Protein AF-A0A958F4J8-F1 (afdb_monomer_lite)

Secondary structure (DSSP, 8-state):
--------S----SEEE-TTT--EEEGGGEEE-TTS-EEEHHHHHHHHHHHHHHHHHHHHHHHHHTTPPPPHHHHHHHHHHHHHHH--

Foldseek 3Di:
DDPPPPPDPDPPPCWDAAPPVRDTDHPVQWDQDPVRGTHGPVRVVLVVLVVVLVVLVVVQVVCVVVVHHDDPVSVVSNVVSVVVNVVD

Structure (mmCIF, N/CA/C/O backbone):
data_AF-A0A958F4J8-F1
#
_entry.id   AF-A0A958F4J8-F1
#
loop_
_atom_site.group_PDB
_atom_site.id
_atom_site.type_symbol
_atom_site.label_atom_id
_atom_site.label_alt_id
_atom_site.label_comp_id
_atom_site.label_asym_id
_atom_site.label_entity_id
_atom_site.label_seq_id
_atom_site.pdbx_PDB_ins_code
_atom_site.Cartn_x
_atom_site.Cartn_y
_atom_site.Cartn_z
_atom_site.occupancy
_atom_site.B_iso_or_equiv
_atom_site.auth_seq_id
_atom_site.auth_comp_id
_atom_site.auth_asym_id
_atom_site.auth_atom_id
_atom_site.pdbx_PDB_model_num
ATOM 1 N N . SER A 1 1 ? -39.107 -9.175 42.314 1.00 41.50 1 SER A N 1
ATOM 2 C CA . SER A 1 1 ? -38.880 -9.757 40.986 1.00 41.50 1 SER A CA 1
ATOM 3 C C . SER A 1 1 ? -37.897 -8.874 40.278 1.00 41.50 1 SER A C 1
ATOM 5 O O . SER A 1 1 ? -38.224 -7.730 39.993 1.00 41.50 1 SER A O 1
ATOM 7 N N . ASP A 1 2 ? -36.679 -9.379 40.157 1.00 43.97 2 ASP A N 1
ATOM 8 C CA . ASP A 1 2 ? -35.516 -8.659 39.667 1.00 43.97 2 ASP A CA 1
ATOM 9 C C . ASP A 1 2 ? -35.645 -8.380 38.169 1.00 43.97 2 ASP A C 1
ATOM 11 O O . ASP A 1 2 ? -35.962 -9.270 37.376 1.00 43.97 2 ASP A O 1
ATOM 15 N N . ASN A 1 3 ? -35.412 -7.126 37.794 1.00 47.28 3 ASN A N 1
ATOM 16 C CA . ASN A 1 3 ? -35.275 -6.715 36.406 1.00 47.28 3 ASN A CA 1
ATOM 17 C C . ASN A 1 3 ? -33.942 -7.289 35.920 1.00 47.28 3 ASN A C 1
ATOM 19 O O . ASN A 1 3 ? -32.886 -6.817 36.334 1.00 47.28 3 ASN A O 1
ATOM 23 N N . GLY A 1 4 ? -34.002 -8.355 35.121 1.00 42.38 4 GLY A N 1
ATOM 24 C CA . GLY A 1 4 ? -32.852 -9.096 34.602 1.00 42.38 4 GLY A CA 1
ATOM 25 C C . GLY A 1 4 ? -32.008 -8.309 33.600 1.00 42.38 4 GLY A C 1
ATOM 26 O O . GLY A 1 4 ? -31.859 -8.726 32.453 1.00 42.38 4 GLY A O 1
ATOM 27 N N . GLU A 1 5 ? -31.443 -7.185 34.027 1.00 45.91 5 GLU A N 1
ATOM 28 C CA . GLU A 1 5 ? -30.329 -6.543 33.347 1.00 45.91 5 GLU A CA 1
ATOM 29 C C . GLU A 1 5 ? -29.071 -7.351 33.660 1.00 45.91 5 GLU A C 1
ATOM 31 O O . GLU A 1 5 ? -28.416 -7.195 34.691 1.00 45.91 5 GLU A O 1
ATOM 36 N N . TRP A 1 6 ? -28.759 -8.285 32.766 1.00 51.53 6 TRP A N 1
ATOM 37 C CA . TRP A 1 6 ? -27.477 -8.970 32.762 1.00 51.53 6 TRP A CA 1
ATOM 38 C C . TRP A 1 6 ? -26.392 -7.946 32.425 1.00 51.53 6 TRP A C 1
ATOM 40 O O . TRP A 1 6 ? -26.133 -7.650 31.261 1.00 51.53 6 TRP A O 1
ATOM 50 N N . TYR A 1 7 ? -25.769 -7.380 33.454 1.00 46.22 7 TYR A N 1
ATOM 51 C CA . TYR A 1 7 ? -24.568 -6.573 33.304 1.00 46.22 7 TYR A CA 1
ATOM 52 C C . TYR A 1 7 ? -23.438 -7.495 32.828 1.00 46.22 7 TYR A C 1
ATOM 54 O O . TYR A 1 7 ? -22.900 -8.274 33.613 1.00 46.22 7 TYR A O 1
ATOM 62 N N . VAL A 1 8 ? -23.103 -7.448 31.536 1.00 51.47 8 VAL A N 1
ATOM 63 C CA . VAL A 1 8 ? -21.906 -8.104 30.992 1.00 51.47 8 VAL A CA 1
ATOM 64 C C . VAL A 1 8 ? -20.760 -7.092 31.086 1.00 51.47 8 VAL A C 1
ATOM 66 O O . VAL A 1 8 ? -20.744 -6.122 30.325 1.00 51.47 8 VAL A O 1
ATOM 69 N N . PRO A 1 9 ? -19.794 -7.253 32.010 1.00 44.12 9 PRO A N 1
ATOM 70 C CA . PRO A 1 9 ? -18.613 -6.409 32.038 1.00 44.12 9 PRO A CA 1
ATOM 71 C C . PRO A 1 9 ? -17.739 -6.821 30.854 1.00 44.12 9 PRO A C 1
ATOM 73 O O . PRO A 1 9 ? -17.058 -7.842 30.896 1.00 44.12 9 PRO A O 1
ATOM 76 N N . GLY A 1 10 ? -17.819 -6.055 29.772 1.00 48.88 10 GLY A N 1
ATOM 77 C CA . GLY A 1 10 ? -17.092 -6.360 28.547 1.00 48.88 10 GLY A CA 1
ATOM 78 C C . GLY A 1 10 ? -17.848 -5.948 27.301 1.00 48.88 10 GLY A C 1
ATOM 79 O O . GLY A 1 10 ? -17.923 -6.741 26.369 1.00 48.88 10 GLY A O 1
ATOM 80 N N . ILE A 1 11 ? -18.393 -4.722 27.268 1.00 51.62 11 ILE A N 1
ATOM 81 C CA . ILE A 1 11 ? -18.653 -4.064 25.985 1.00 51.62 11 ILE A CA 1
ATOM 82 C C . ILE A 1 11 ? -17.310 -4.125 25.263 1.00 51.62 11 ILE A C 1
ATOM 84 O O . ILE A 1 11 ? -16.369 -3.417 25.634 1.00 51.62 11 ILE A O 1
ATOM 88 N N . VAL A 1 12 ? -17.186 -5.049 24.308 1.00 57.69 12 VAL A N 1
ATOM 89 C CA . VAL A 1 12 ? -16.180 -4.941 23.264 1.00 57.69 12 VAL A CA 1
ATOM 90 C C . VAL A 1 12 ? -16.447 -3.545 22.750 1.00 57.69 12 VAL A C 1
ATOM 92 O O . VAL A 1 12 ? -17.551 -3.295 22.271 1.00 57.69 12 VAL A O 1
ATOM 95 N N . LYS A 1 13 ? -15.548 -2.591 23.020 1.00 61.12 13 LYS A N 1
ATOM 96 C CA . LYS A 1 13 ? -15.706 -1.256 22.447 1.00 61.12 13 LYS A CA 1
ATOM 97 C C . LYS A 1 13 ? -15.986 -1.519 20.974 1.00 61.12 13 LYS A C 1
ATOM 99 O O . LYS A 1 13 ? -15.267 -2.329 20.386 1.00 61.12 13 LYS A O 1
ATOM 104 N N . ASP A 1 14 ? -17.034 -0.923 20.415 1.00 82.62 14 ASP A N 1
ATOM 105 C CA . ASP A 1 14 ? -17.414 -1.097 19.005 1.00 82.62 14 ASP A CA 1
ATOM 106 C C . ASP A 1 14 ? -16.363 -0.473 18.061 1.00 82.62 14 ASP A C 1
ATOM 108 O O . ASP A 1 14 ? -16.668 0.004 16.972 1.00 82.62 14 ASP A O 1
ATOM 112 N N . GLU A 1 15 ? -15.109 -0.444 18.503 1.00 89.25 15 GLU A N 1
ATOM 113 C CA . GLU A 1 15 ? -13.957 0.213 17.956 1.00 89.25 15 GLU A CA 1
ATOM 114 C C . GLU A 1 15 ? -12.732 -0.690 18.136 1.00 89.25 15 GLU A C 1
ATOM 116 O O . GLU A 1 15 ? -12.517 -1.285 19.196 1.00 89.25 15 GLU A O 1
ATOM 121 N N . ALA A 1 16 ? -11.874 -0.718 17.126 1.00 91.25 16 ALA A N 1
ATOM 122 C CA . ALA A 1 16 ? -10.565 -1.352 17.186 1.00 91.25 16 ALA A CA 1
ATOM 123 C C . ALA A 1 16 ? -9.487 -0.383 16.668 1.00 91.25 16 ALA A C 1
ATOM 125 O O . ALA A 1 16 ? -9.800 0.568 15.943 1.00 91.25 16 ALA A O 1
ATOM 126 N N . PRO A 1 17 ? -8.216 -0.548 17.066 1.00 94.19 17 PRO A N 1
ATOM 127 C CA . PRO A 1 17 ? -7.140 0.292 16.556 1.00 94.19 17 PRO A CA 1
ATOM 128 C C . PRO A 1 17 ? -6.899 0.019 15.068 1.00 94.19 17 PRO A C 1
ATOM 130 O O . PRO A 1 17 ? -6.836 -1.132 14.641 1.00 94.19 17 PRO A O 1
ATOM 133 N N . CYS A 1 18 ? -6.733 1.088 14.290 1.00 95.12 18 CYS A N 1
ATOM 134 C CA . CYS A 1 18 ? -6.125 1.014 12.965 1.00 95.12 18 CYS A CA 1
ATOM 135 C C . CYS A 1 18 ? -4.623 0.759 13.133 1.00 95.12 18 CYS A C 1
ATOM 137 O O . CYS A 1 18 ? -3.962 1.555 13.794 1.00 95.12 18 CYS A O 1
ATOM 139 N N . TRP A 1 19 ? -4.069 -0.287 12.522 1.00 95.06 19 TRP A N 1
ATOM 140 C CA . TRP A 1 19 ? -2.646 -0.611 12.659 1.00 95.06 19 TRP A CA 1
ATOM 141 C C . TRP A 1 19 ? -1.733 0.478 12.074 1.00 95.06 19 TRP A C 1
ATOM 143 O O . TRP A 1 19 ? -0.645 0.702 12.591 1.00 95.06 19 TRP A O 1
ATOM 153 N N . LEU A 1 20 ? -2.190 1.203 11.042 1.00 93.69 20 LEU A N 1
ATOM 154 C CA . LEU A 1 20 ? -1.370 2.208 10.357 1.00 93.69 20 LEU A CA 1
ATOM 155 C C . LEU A 1 20 ? -1.294 3.554 11.094 1.00 93.69 20 LEU A C 1
ATOM 157 O O . LEU A 1 20 ? -0.248 4.192 11.104 1.00 93.69 20 LEU A O 1
ATOM 161 N N . CYS A 1 21 ? -2.406 4.030 11.666 1.00 94.50 21 CYS A N 1
ATOM 162 C CA . CYS A 1 21 ? -2.451 5.327 12.365 1.00 94.50 21 CYS A CA 1
ATOM 163 C C . CYS A 1 21 ? -2.612 5.206 13.882 1.00 94.50 21 CYS A C 1
ATOM 165 O O . CYS A 1 21 ? -2.815 6.218 14.554 1.00 94.50 21 CYS A O 1
ATOM 167 N N . GLU A 1 22 ? -2.608 3.975 14.398 1.00 94.62 22 GLU A N 1
ATOM 168 C CA . GLU A 1 22 ? -2.685 3.602 15.818 1.00 94.62 22 GLU A CA 1
ATOM 169 C C . GLU A 1 22 ? -3.887 4.191 16.579 1.00 94.62 22 GLU A C 1
ATOM 171 O O . GLU A 1 22 ? -3.970 4.149 17.805 1.00 94.62 22 GLU A O 1
ATOM 176 N N . THR A 1 23 ? -4.865 4.731 15.852 1.00 94.00 23 THR A N 1
ATOM 177 C CA . THR A 1 23 ? -6.049 5.368 16.422 1.00 94.00 23 THR A CA 1
ATOM 178 C C . THR A 1 23 ? -7.203 4.375 16.434 1.00 94.00 23 THR A C 1
ATOM 180 O O . THR A 1 23 ? -7.490 3.755 15.407 1.00 94.00 23 THR A O 1
ATOM 183 N N . SER A 1 24 ? -7.906 4.264 17.563 1.00 94.25 24 SER A N 1
ATOM 184 C CA . SER A 1 24 ? -9.157 3.504 17.648 1.00 94.25 24 SER A CA 1
ATOM 185 C C . SER A 1 24 ? 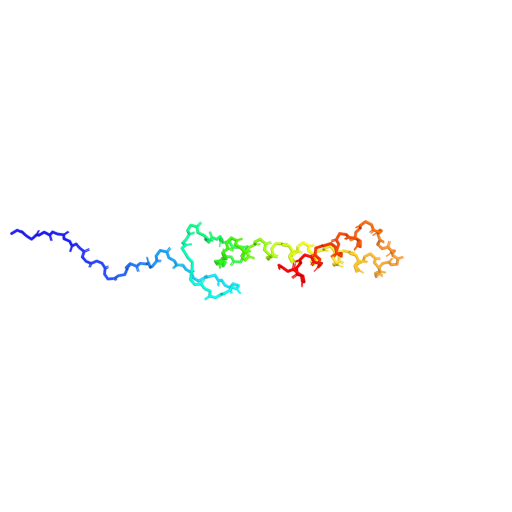-10.214 4.094 16.722 1.00 94.25 24 SER A C 1
ATOM 187 O O . SER A 1 24 ? -10.446 5.306 16.715 1.00 94.25 24 SER A O 1
ATOM 189 N N . LYS A 1 25 ? -10.839 3.234 15.921 1.00 93.12 25 LYS A N 1
ATOM 190 C CA . LYS A 1 25 ? -11.927 3.590 15.015 1.00 93.12 25 LYS A CA 1
ATOM 191 C C . LYS A 1 25 ? -13.086 2.624 15.195 1.00 93.12 25 LYS A C 1
ATOM 193 O O . LYS A 1 25 ? -12.826 1.440 15.400 1.00 93.12 25 LYS A O 1
ATOM 198 N N . PRO A 1 26 ? -14.328 3.101 15.049 1.00 93.00 26 PRO A N 1
ATOM 199 C CA . PRO A 1 26 ? -15.499 2.244 14.941 1.00 93.00 26 PRO A CA 1
ATOM 200 C C . PRO A 1 26 ? -15.331 1.131 13.900 1.00 93.00 26 PRO A C 1
ATOM 202 O O . PRO A 1 26 ? -14.734 1.359 12.844 1.00 93.00 26 PRO A O 1
ATOM 205 N N . PHE A 1 27 ? -15.862 -0.065 14.173 1.00 89.00 27 PHE A N 1
ATOM 206 C CA . PHE A 1 27 ? -15.742 -1.214 13.262 1.00 89.00 27 PHE A CA 1
ATOM 207 C C . PHE A 1 27 ? -16.311 -0.944 11.860 1.00 89.00 27 PHE A C 1
ATOM 209 O O . PHE A 1 27 ? -15.783 -1.460 10.881 1.00 89.00 27 PHE A O 1
ATOM 216 N N . ASP A 1 28 ? -17.328 -0.090 11.724 1.00 91.31 28 ASP A N 1
ATOM 217 C CA . ASP A 1 28 ? -17.897 0.311 10.428 1.00 91.31 28 ASP A CA 1
ATOM 218 C C . ASP A 1 28 ? -16.964 1.222 9.600 1.00 91.31 28 ASP A C 1
ATOM 220 O O . ASP A 1 28 ? -17.166 1.399 8.392 1.00 91.31 28 ASP A O 1
ATOM 224 N N . GLN A 1 29 ? -15.925 1.784 10.225 1.00 92.69 29 GLN A N 1
ATOM 225 C CA . GLN A 1 29 ? -14.864 2.578 9.595 1.00 92.69 29 GLN A CA 1
ATOM 226 C C . GLN A 1 29 ? -13.568 1.790 9.376 1.00 92.69 29 GLN A C 1
ATOM 228 O O . GLN A 1 29 ? -12.619 2.336 8.799 1.00 92.69 29 GLN A O 1
ATOM 233 N N . LEU A 1 30 ? -13.523 0.533 9.813 1.00 93.12 30 LEU A N 1
ATOM 234 C CA . LEU A 1 30 ? -12.394 -0.366 9.633 1.00 93.12 30 LEU A CA 1
ATOM 235 C C . LEU A 1 30 ? -12.632 -1.327 8.468 1.00 93.12 30 LEU A C 1
ATOM 237 O O . LEU A 1 30 ? -13.757 -1.666 8.105 1.00 93.12 30 LEU A O 1
ATOM 241 N N . LEU A 1 31 ? -11.527 -1.745 7.877 1.00 94.44 31 LEU A N 1
ATOM 242 C CA . LEU A 1 31 ? -11.393 -2.828 6.920 1.00 94.44 31 LEU A CA 1
ATOM 243 C C . LEU A 1 31 ? -10.367 -3.811 7.494 1.00 94.44 31 LEU A C 1
ATOM 245 O O . LEU A 1 31 ? -9.589 -3.448 8.377 1.00 94.44 31 LEU A O 1
ATOM 249 N N . VAL A 1 32 ? -10.357 -5.034 6.976 1.00 92.50 32 VAL A N 1
ATOM 250 C CA . VAL A 1 32 ? -9.330 -6.033 7.289 1.00 92.50 32 VAL A CA 1
ATOM 251 C C . VAL A 1 32 ? -8.447 -6.175 6.059 1.00 92.50 32 VAL A C 1
ATOM 253 O O . VAL A 1 32 ? -8.965 -6.416 4.966 1.00 92.50 32 VAL A O 1
ATOM 256 N N . ASP A 1 33 ? -7.144 -5.968 6.217 1.00 89.38 33 ASP A N 1
ATOM 257 C CA . ASP A 1 33 ? -6.191 -6.106 5.116 1.00 89.38 33 ASP A CA 1
ATOM 258 C C . ASP A 1 33 ? -5.811 -7.574 4.840 1.00 89.38 33 ASP A C 1
ATOM 260 O O . ASP A 1 33 ? -6.329 -8.512 5.452 1.00 89.38 33 ASP A O 1
ATOM 264 N N . ALA A 1 34 ? -4.898 -7.788 3.888 1.00 85.94 34 ALA A N 1
ATOM 265 C CA . ALA A 1 34 ? -4.456 -9.123 3.488 1.00 85.94 34 ALA A CA 1
ATOM 266 C C . ALA A 1 34 ? -3.730 -9.905 4.604 1.00 85.94 34 ALA A C 1
ATOM 268 O O . ALA A 1 34 ? -3.671 -11.133 4.533 1.00 85.94 34 ALA A O 1
ATOM 269 N N . ASN A 1 35 ? -3.208 -9.221 5.627 1.00 88.31 35 ASN A N 1
ATOM 270 C CA . ASN A 1 35 ? -2.546 -9.831 6.782 1.00 88.31 35 ASN A CA 1
ATOM 271 C C . ASN A 1 35 ? -3.525 -10.120 7.930 1.00 88.31 35 ASN A C 1
ATOM 273 O O . ASN A 1 35 ? -3.133 -10.695 8.946 1.00 88.31 35 ASN A O 1
ATOM 277 N N . GLY A 1 36 ? -4.801 -9.755 7.774 1.00 90.88 36 GLY A N 1
ATOM 278 C CA . GLY A 1 36 ? -5.801 -9.884 8.825 1.00 90.88 36 GLY A CA 1
ATOM 279 C C . GLY A 1 36 ? -5.781 -8.730 9.831 1.00 90.88 36 GLY A C 1
ATOM 280 O O . GLY A 1 36 ? -6.378 -8.862 10.900 1.00 90.88 36 GLY A O 1
ATOM 281 N N . GLU A 1 37 ? -5.111 -7.616 9.523 1.00 93.00 37 GLU A N 1
ATOM 282 C CA . GLU A 1 37 ? -4.985 -6.471 10.425 1.00 93.00 37 GLU A CA 1
ATOM 283 C C . GLU A 1 37 ? -6.068 -5.415 10.155 1.00 93.00 37 GLU A C 1
ATOM 285 O O . GLU A 1 37 ? -6.506 -5.197 9.023 1.00 93.00 37 GLU A O 1
ATOM 290 N N . ASN A 1 38 ? -6.519 -4.737 11.217 1.00 94.69 38 ASN A N 1
ATOM 291 C CA . ASN A 1 38 ? -7.537 -3.691 11.116 1.00 94.69 38 ASN A CA 1
ATOM 292 C C . ASN A 1 38 ? -6.929 -2.395 10.577 1.00 94.69 38 ASN A C 1
ATOM 294 O O . ASN A 1 38 ? -6.031 -1.824 11.193 1.00 94.69 38 ASN A O 1
ATOM 298 N N . ILE A 1 39 ? -7.475 -1.864 9.490 1.00 96.00 39 ILE A N 1
ATOM 299 C CA . ILE A 1 39 ? -7.045 -0.602 8.884 1.00 96.00 39 ILE A CA 1
ATOM 300 C C . ILE A 1 39 ? -8.251 0.297 8.623 1.00 96.00 39 ILE A C 1
ATOM 302 O O . ILE A 1 39 ? -9.280 -0.143 8.118 1.00 96.00 39 ILE A O 1
ATOM 306 N N . CYS A 1 40 ? -8.172 1.581 8.973 1.00 96.44 40 CYS A N 1
ATOM 307 C CA . CYS A 1 40 ? -9.289 2.493 8.722 1.00 96.44 40 CYS A CA 1
ATOM 308 C C . CYS A 1 40 ? -9.397 2.862 7.239 1.00 96.44 40 CYS A C 1
ATOM 310 O O . CYS A 1 40 ? -8.384 2.920 6.546 1.00 96.44 40 CYS A O 1
ATOM 312 N N . LYS A 1 41 ? -10.607 3.168 6.755 1.00 93.25 41 LYS A N 1
ATOM 313 C CA . LYS A 1 41 ? -10.866 3.466 5.328 1.00 93.25 41 LYS A CA 1
ATOM 314 C C . LYS A 1 41 ? -9.927 4.528 4.736 1.00 93.25 41 LYS A C 1
ATOM 316 O O . LYS A 1 41 ? -9.451 4.359 3.617 1.00 93.25 41 LYS A O 1
ATOM 321 N N . ASN A 1 42 ? -9.615 5.579 5.497 1.00 91.88 42 ASN A N 1
ATOM 322 C CA . ASN A 1 42 ? -8.694 6.633 5.055 1.00 91.88 42 ASN A CA 1
ATOM 323 C C . ASN A 1 42 ? -7.263 6.102 4.901 1.00 91.88 42 ASN A C 1
ATOM 325 O O . ASN A 1 42 ? -6.635 6.296 3.865 1.00 91.88 42 ASN A O 1
ATOM 329 N N . CYS A 1 43 ? -6.769 5.390 5.918 1.00 93.31 43 CYS A N 1
ATOM 330 C CA . CYS A 1 43 ? -5.457 4.748 5.887 1.00 93.31 43 CYS A CA 1
ATOM 331 C C . CYS A 1 43 ? -5.362 3.708 4.772 1.00 93.31 43 CYS A C 1
ATOM 333 O O . CYS A 1 43 ? -4.351 3.660 4.087 1.00 93.31 43 CYS A O 1
ATOM 335 N N . HIS A 1 44 ? -6.419 2.927 4.550 1.00 93.38 44 HIS A N 1
ATOM 336 C CA . HIS A 1 44 ? -6.476 1.930 3.489 1.00 93.38 44 HIS A CA 1
ATOM 337 C C . HIS A 1 44 ? -6.362 2.572 2.105 1.00 93.38 44 HIS A C 1
ATOM 339 O O . HIS A 1 44 ? -5.607 2.082 1.276 1.00 93.38 44 HIS A O 1
ATOM 345 N N . SER A 1 45 ? -7.049 3.692 1.855 1.00 90.31 45 SER A N 1
ATOM 346 C CA . SER A 1 45 ? -6.932 4.408 0.577 1.00 90.31 45 SER A CA 1
ATOM 347 C C . SER A 1 45 ? -5.491 4.838 0.290 1.00 90.31 45 SER A C 1
ATOM 349 O O . SER A 1 45 ? -4.995 4.615 -0.807 1.00 90.31 45 SER A O 1
ATOM 351 N N . ILE A 1 46 ? -4.810 5.414 1.284 1.00 88.44 46 ILE A N 1
ATOM 352 C CA . ILE A 1 46 ? -3.417 5.862 1.146 1.00 88.44 46 ILE A CA 1
ATOM 353 C C . ILE A 1 46 ? -2.479 4.661 0.993 1.00 88.44 46 ILE A C 1
ATOM 355 O O . ILE A 1 46 ? -1.595 4.666 0.142 1.00 88.44 46 ILE A O 1
ATOM 359 N N . TYR A 1 47 ? -2.683 3.619 1.800 1.00 89.25 47 TYR A N 1
ATOM 360 C CA . TYR A 1 47 ? -1.888 2.398 1.749 1.00 89.25 47 TYR A CA 1
ATOM 361 C C . TYR A 1 47 ? -1.955 1.741 0.367 1.00 89.25 47 TYR A C 1
ATOM 363 O O . TYR A 1 47 ? -0.918 1.413 -0.198 1.00 89.25 47 TYR A O 1
ATOM 371 N N . ARG A 1 48 ? -3.153 1.650 -0.224 1.00 89.06 48 ARG A N 1
ATOM 372 C CA . ARG A 1 48 ? -3.352 1.143 -1.589 1.00 89.06 48 ARG A CA 1
ATOM 373 C C . ARG A 1 48 ? -2.599 1.964 -2.635 1.00 89.06 48 ARG A C 1
ATOM 375 O O . ARG A 1 48 ? -1.939 1.381 -3.484 1.00 89.06 48 ARG A O 1
ATOM 382 N N . GLU A 1 49 ? -2.634 3.294 -2.549 1.00 87.81 49 GLU A N 1
ATOM 383 C CA . GLU A 1 49 ? -1.859 4.145 -3.465 1.00 87.81 49 GLU A CA 1
ATOM 384 C C . GLU A 1 49 ? -0.341 3.932 -3.322 1.00 87.81 49 GLU A C 1
ATOM 386 O O . GLU A 1 49 ? 0.384 3.960 -4.317 1.00 87.81 49 GLU A O 1
ATOM 391 N N . ILE A 1 50 ? 0.152 3.684 -2.103 1.00 87.94 50 ILE A N 1
ATOM 392 C CA . ILE A 1 50 ? 1.564 3.352 -1.859 1.00 87.94 50 ILE A CA 1
ATOM 393 C C . ILE A 1 50 ? 1.917 1.975 -2.438 1.00 87.94 50 ILE A C 1
ATOM 395 O O . ILE A 1 50 ? 2.975 1.838 -3.052 1.00 87.94 50 ILE A O 1
ATOM 399 N N . GLU A 1 51 ? 1.058 0.965 -2.263 1.00 88.31 51 GLU A N 1
ATOM 400 C CA . GLU A 1 51 ? 1.252 -0.367 -2.855 1.00 88.31 51 GLU A CA 1
ATOM 401 C C . GLU A 1 51 ? 1.325 -0.293 -4.383 1.00 88.31 51 GLU A C 1
ATOM 403 O O . GLU A 1 51 ? 2.252 -0.841 -4.983 1.00 88.31 51 GLU A O 1
ATOM 408 N N . ASP A 1 52 ? 0.391 0.427 -5.006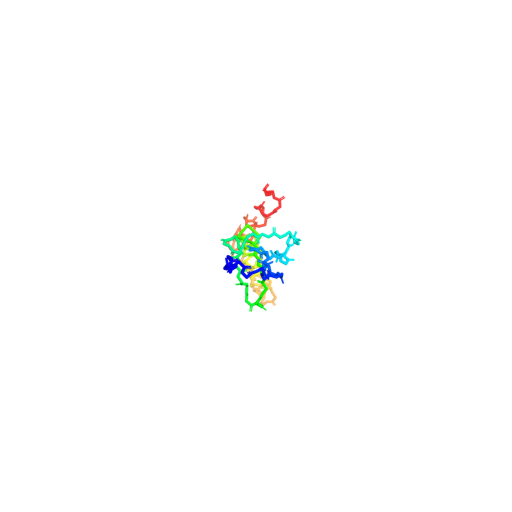 1.00 87.56 52 ASP A N 1
ATOM 409 C CA . ASP A 1 52 ? 0.343 0.596 -6.457 1.00 87.56 52 ASP A CA 1
ATOM 410 C C . ASP A 1 52 ? 1.604 1.325 -6.965 1.00 87.56 52 ASP A C 1
ATOM 412 O O . ASP A 1 52 ? 2.229 0.894 -7.938 1.00 87.56 52 ASP A O 1
ATOM 416 N N . LEU A 1 53 ? 2.059 2.370 -6.258 1.00 89.12 53 LEU A N 1
ATOM 417 C CA . LEU A 1 53 ? 3.321 3.053 -6.562 1.00 89.12 53 LEU A CA 1
ATOM 418 C C . LEU A 1 53 ? 4.528 2.111 -6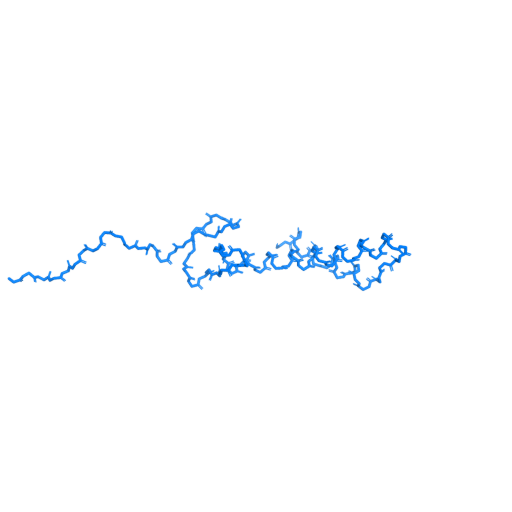.459 1.00 89.12 53 LEU A C 1
ATOM 420 O O . LEU A 1 53 ? 5.410 2.145 -7.320 1.00 89.12 53 LEU A O 1
ATOM 424 N N . ALA A 1 54 ? 4.590 1.291 -5.408 1.00 88.56 54 ALA A N 1
ATOM 425 C CA . ALA A 1 54 ? 5.691 0.360 -5.189 1.00 88.56 54 ALA A CA 1
ATOM 426 C C . ALA A 1 54 ? 5.755 -0.711 -6.287 1.00 88.56 54 ALA A C 1
ATOM 428 O O . ALA A 1 54 ? 6.849 -1.032 -6.753 1.00 88.56 54 ALA A O 1
ATOM 429 N N . LEU A 1 55 ? 4.602 -1.221 -6.729 1.00 89.81 55 LEU A N 1
ATOM 430 C CA . LEU A 1 55 ? 4.504 -2.186 -7.825 1.00 89.81 55 LEU A CA 1
ATOM 431 C C . LEU A 1 55 ? 4.983 -1.583 -9.149 1.00 89.81 55 LEU A C 1
ATOM 433 O O . LEU A 1 55 ? 5.890 -2.135 -9.771 1.00 89.81 55 LEU A O 1
ATOM 437 N N . LEU A 1 56 ? 4.459 -0.413 -9.530 1.00 87.38 56 LEU A N 1
ATOM 438 C CA . LEU A 1 56 ? 4.875 0.277 -10.757 1.00 87.38 56 LEU A CA 1
ATOM 439 C C . LEU A 1 56 ? 6.375 0.607 -10.742 1.00 87.38 56 LEU A C 1
ATOM 441 O O . LEU A 1 56 ? 7.082 0.391 -11.728 1.00 87.38 56 LEU A O 1
ATOM 445 N N . ALA A 1 57 ? 6.894 1.086 -9.608 1.00 87.12 57 ALA A N 1
ATOM 446 C CA . ALA A 1 57 ? 8.316 1.379 -9.457 1.00 87.12 57 ALA A CA 1
ATOM 447 C C . ALA A 1 57 ? 9.189 0.114 -9.537 1.00 87.12 57 ALA A C 1
ATOM 449 O O . ALA A 1 57 ? 10.269 0.152 -10.134 1.00 87.12 57 ALA A O 1
ATOM 450 N N . ALA A 1 58 ? 8.738 -1.005 -8.963 1.00 89.19 58 ALA A N 1
ATOM 451 C CA . ALA A 1 58 ? 9.443 -2.281 -9.037 1.00 89.19 58 ALA A CA 1
ATOM 452 C C . ALA A 1 58 ? 9.501 -2.820 -10.474 1.00 89.19 58 ALA A C 1
ATOM 454 O O . ALA A 1 58 ? 10.566 -3.267 -10.915 1.00 89.19 58 ALA A O 1
ATOM 455 N N . ASP A 1 59 ? 8.401 -2.727 -11.222 1.00 87.50 59 ASP A N 1
ATOM 456 C CA . ASP A 1 59 ? 8.349 -3.143 -12.625 1.00 87.50 59 ASP A CA 1
ATOM 457 C C . ASP A 1 59 ? 9.239 -2.264 -13.513 1.00 87.50 59 ASP A C 1
ATOM 459 O O . ASP A 1 59 ? 10.032 -2.788 -14.303 1.00 87.50 59 ASP A O 1
ATOM 463 N N . ALA A 1 60 ? 9.218 -0.943 -13.312 1.00 85.00 60 ALA A N 1
ATOM 464 C CA . ALA A 1 60 ? 10.113 -0.019 -14.005 1.00 85.00 60 ALA A CA 1
ATOM 465 C C . ALA A 1 60 ? 11.597 -0.316 -13.707 1.00 85.00 60 ALA A C 1
ATOM 467 O O . ALA A 1 60 ? 12.431 -0.348 -14.617 1.00 85.00 60 ALA A O 1
ATOM 468 N N . LEU A 1 61 ? 11.942 -0.596 -12.444 1.00 85.81 61 LEU A N 1
ATOM 469 C CA . LEU A 1 61 ? 13.306 -0.961 -12.054 1.00 85.81 61 LEU A CA 1
ATOM 470 C C . LEU A 1 61 ? 13.741 -2.293 -12.682 1.00 85.81 61 LEU A C 1
ATOM 472 O O . LEU A 1 61 ? 14.881 -2.434 -13.129 1.00 85.81 61 LEU A O 1
ATOM 476 N N . LYS A 1 62 ? 12.838 -3.274 -12.748 1.00 87.81 62 LYS A N 1
ATOM 477 C CA . LYS A 1 62 ? 13.091 -4.565 -13.395 1.00 87.81 62 LYS A CA 1
ATOM 478 C C . LYS A 1 62 ? 13.327 -4.405 -14.896 1.00 87.81 62 LYS A C 1
ATOM 480 O O . LYS A 1 62 ? 14.254 -5.020 -15.422 1.00 87.81 62 LYS A O 1
ATOM 485 N N . ALA A 1 63 ? 12.530 -3.581 -15.577 1.00 84.12 63 ALA A N 1
ATOM 486 C CA . ALA A 1 63 ? 12.729 -3.265 -16.989 1.00 84.12 63 ALA A CA 1
ATOM 487 C C . ALA A 1 63 ? 14.112 -2.637 -17.221 1.00 84.12 63 ALA A C 1
ATOM 489 O O . ALA A 1 63 ? 14.875 -3.129 -18.056 1.00 84.12 63 ALA A O 1
ATOM 490 N N . PHE A 1 64 ? 14.478 -1.650 -16.397 1.00 84.25 64 PHE A N 1
ATOM 491 C CA . PHE A 1 64 ? 15.786 -0.998 -16.451 1.00 84.25 64 PHE A CA 1
ATOM 492 C C . PHE A 1 64 ? 16.949 -1.978 -16.259 1.00 84.25 64 PHE A C 1
ATOM 494 O O . PHE A 1 64 ? 17.890 -1.987 -17.052 1.00 84.25 64 PHE A O 1
ATOM 501 N N . ASN A 1 65 ? 16.861 -2.864 -15.263 1.00 87.31 65 ASN A N 1
ATOM 502 C CA . ASN A 1 65 ? 17.881 -3.887 -15.008 1.00 87.31 65 ASN A CA 1
ATOM 503 C C . ASN A 1 65 ? 18.026 -4.896 -16.158 1.00 87.31 65 ASN A C 1
ATOM 505 O O . ASN A 1 65 ? 19.099 -5.466 -16.344 1.00 87.31 65 ASN A O 1
ATOM 509 N N . ASN A 1 66 ? 16.972 -5.089 -16.951 1.00 91.00 66 ASN A N 1
ATOM 510 C CA . ASN A 1 66 ? 16.990 -5.923 -18.152 1.00 91.00 66 ASN A CA 1
ATOM 511 C C . ASN A 1 66 ? 17.437 -5.157 -19.415 1.00 91.00 66 ASN A C 1
ATOM 513 O O . ASN A 1 66 ? 17.372 -5.708 -20.512 1.00 91.00 66 ASN A O 1
ATOM 517 N N . GLY A 1 67 ? 17.891 -3.906 -19.280 1.00 84.44 67 GLY A N 1
ATOM 518 C CA . GLY A 1 67 ? 18.360 -3.071 -20.389 1.00 84.44 67 GLY A CA 1
ATOM 519 C C . GLY A 1 67 ? 17.251 -2.352 -21.163 1.00 84.44 67 GLY A C 1
ATOM 520 O O . GLY A 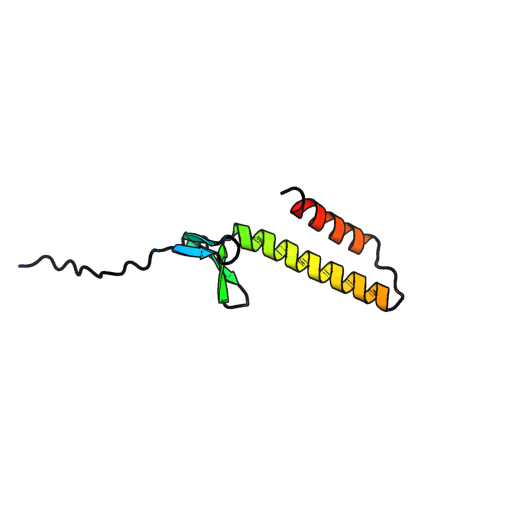1 67 ? 17.531 -1.771 -22.211 1.00 84.44 67 GLY A O 1
ATOM 521 N N . PHE A 1 68 ? 16.011 -2.367 -20.666 1.00 83.44 68 PHE A N 1
ATOM 522 C CA . PHE A 1 68 ? 14.885 -1.648 -21.261 1.00 83.44 68 PHE A CA 1
ATOM 523 C C . PHE A 1 68 ? 14.658 -0.323 -20.537 1.00 83.44 68 PHE A C 1
ATOM 525 O O . PHE A 1 68 ? 14.604 -0.273 -19.313 1.00 83.44 68 PHE A O 1
ATOM 532 N N . ILE A 1 69 ? 14.497 0.764 -21.288 1.00 78.88 69 ILE A N 1
ATOM 533 C CA . ILE A 1 69 ? 14.070 2.042 -20.714 1.00 78.88 69 ILE A CA 1
ATOM 534 C C . ILE A 1 69 ? 12.546 1.959 -20.529 1.00 78.88 69 ILE A C 1
ATOM 536 O O . ILE A 1 69 ? 11.868 1.716 -21.529 1.00 78.88 69 ILE A O 1
ATOM 540 N N . PRO A 1 70 ? 12.011 2.135 -19.303 1.00 77.44 70 PRO A N 1
ATOM 541 C CA . PRO A 1 70 ? 10.568 2.154 -19.065 1.00 77.44 70 PRO A CA 1
ATOM 542 C C . PRO A 1 70 ? 9.874 3.187 -19.950 1.00 77.44 70 PRO A C 1
ATOM 544 O O . PRO A 1 70 ? 10.460 4.234 -20.262 1.00 77.44 70 PRO A O 1
ATOM 547 N N . GLU A 1 71 ? 8.632 2.920 -20.348 1.00 79.94 71 GLU A N 1
ATOM 548 C CA . GLU A 1 71 ? 7.900 3.871 -21.171 1.00 79.94 71 GLU A CA 1
ATOM 549 C C . GLU A 1 71 ? 7.641 5.164 -20.384 1.00 79.94 71 GLU A C 1
ATOM 551 O O . GLU A 1 71 ? 7.522 5.191 -19.156 1.00 79.94 71 GLU A O 1
ATOM 556 N N . LYS A 1 72 ? 7.582 6.292 -21.099 1.00 80.62 72 LYS A N 1
ATOM 557 C CA . LYS A 1 72 ? 7.349 7.605 -20.477 1.00 80.62 72 LYS A CA 1
ATOM 558 C C . LYS A 1 72 ? 6.025 7.636 -19.701 1.00 80.62 72 LYS A C 1
ATOM 560 O O . LYS A 1 72 ? 5.900 8.408 -18.754 1.00 80.62 72 LYS A O 1
ATOM 565 N N . GLU A 1 73 ? 5.049 6.842 -20.125 1.00 79.31 73 GLU A N 1
ATOM 566 C CA . GLU A 1 73 ? 3.732 6.719 -19.501 1.00 79.31 73 GLU A CA 1
ATOM 567 C C . GLU A 1 73 ? 3.843 6.102 -18.100 1.00 79.31 73 GLU A C 1
ATOM 569 O O . GLU A 1 73 ? 3.411 6.750 -17.145 1.00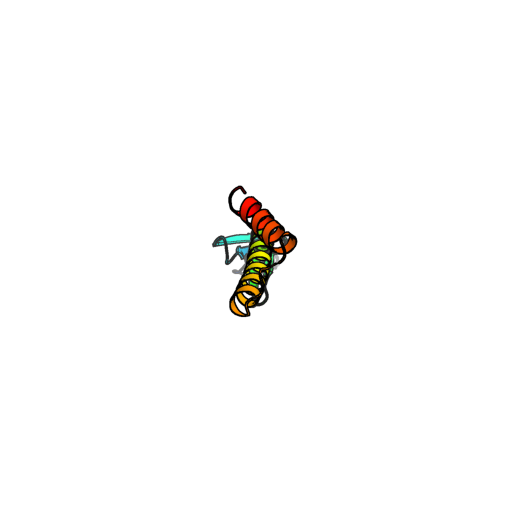 79.31 73 GLU A O 1
ATOM 574 N N . ASP A 1 74 ? 4.569 4.988 -17.952 1.00 77.69 74 ASP A N 1
ATOM 575 C CA . ASP A 1 74 ? 4.850 4.349 -16.654 1.00 77.69 74 ASP A CA 1
ATOM 576 C C . ASP A 1 74 ? 5.545 5.317 -15.681 1.00 77.69 74 ASP A C 1
ATOM 578 O O . ASP A 1 74 ? 5.162 5.468 -14.518 1.00 77.69 74 ASP A O 1
ATOM 582 N N . LEU A 1 75 ? 6.556 6.047 -16.169 1.00 81.12 75 LEU A N 1
ATOM 583 C CA . LEU A 1 75 ? 7.289 7.026 -15.359 1.00 81.12 75 LEU A CA 1
ATOM 584 C C . LEU A 1 75 ? 6.405 8.206 -14.926 1.00 81.12 75 LEU A C 1
ATOM 586 O O . LEU A 1 75 ? 6.561 8.726 -13.818 1.00 81.12 75 LEU A O 1
ATOM 590 N N . ASN A 1 76 ? 5.476 8.643 -15.780 1.00 85.75 76 ASN A N 1
ATOM 591 C CA . ASN A 1 76 ? 4.536 9.710 -15.440 1.00 85.75 76 ASN A CA 1
ATOM 592 C C . ASN A 1 76 ? 3.509 9.256 -14.401 1.00 85.75 76 ASN A C 1
ATOM 594 O O . ASN A 1 76 ? 3.142 10.059 -13.542 1.00 85.75 76 ASN A O 1
ATOM 598 N N . GLU A 1 77 ? 3.056 8.005 -14.462 1.00 84.94 77 GLU A N 1
ATOM 599 C CA . GLU A 1 77 ? 2.109 7.448 -13.497 1.00 84.94 77 GLU A CA 1
ATOM 600 C C . GLU A 1 77 ? 2.738 7.338 -12.102 1.00 84.94 77 GLU A C 1
ATOM 602 O O . GLU A 1 77 ? 2.185 7.874 -11.135 1.00 84.94 77 GLU A O 1
ATOM 607 N N . ILE A 1 78 ? 3.964 6.803 -12.023 1.00 85.06 78 ILE A N 1
ATOM 608 C CA . ILE A 1 78 ? 4.786 6.790 -10.801 1.00 85.06 78 ILE A CA 1
ATOM 609 C C . ILE A 1 78 ? 4.924 8.212 -10.234 1.00 85.06 78 ILE A C 1
ATOM 611 O O . ILE A 1 78 ? 4.658 8.454 -9.054 1.00 85.06 78 ILE A O 1
ATOM 615 N N . LEU A 1 79 ? 5.292 9.189 -11.074 1.00 85.06 79 LEU A N 1
ATOM 616 C CA . LEU A 1 79 ? 5.431 10.590 -10.657 1.00 85.06 79 LEU A CA 1
ATOM 617 C C . LEU A 1 79 ? 4.105 11.213 -10.196 1.00 85.06 79 LEU A C 1
ATOM 619 O O . LEU A 1 79 ? 4.110 12.069 -9.310 1.00 85.06 79 LEU A O 1
ATOM 623 N N . CYS A 1 80 ? 2.978 10.835 -10.799 1.00 85.56 80 CYS A N 1
ATOM 624 C CA . CYS A 1 80 ? 1.660 11.354 -10.448 1.00 85.56 80 CYS A CA 1
ATOM 625 C C . CYS A 1 80 ? 1.221 10.876 -9.060 1.00 85.56 80 CYS A C 1
ATOM 62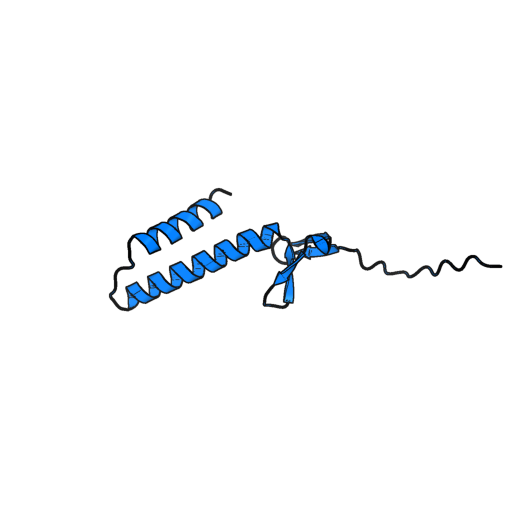7 O O . CYS A 1 80 ? 0.807 11.695 -8.235 1.00 85.56 80 CYS A O 1
ATOM 629 N N . ILE A 1 81 ? 1.344 9.574 -8.789 1.00 83.31 81 ILE A N 1
ATOM 630 C CA . ILE A 1 81 ? 0.997 8.990 -7.488 1.00 83.31 81 ILE A CA 1
ATOM 631 C C . ILE A 1 81 ? 1.933 9.539 -6.405 1.00 83.31 81 ILE A C 1
ATOM 633 O O . ILE A 1 81 ? 1.463 10.050 -5.389 1.00 83.31 81 ILE A O 1
ATOM 637 N N . ALA A 1 82 ? 3.248 9.568 -6.657 1.00 81.75 82 ALA A N 1
ATOM 638 C CA . ALA A 1 82 ? 4.219 10.115 -5.708 1.00 81.75 82 ALA A CA 1
ATOM 639 C C . ALA A 1 82 ? 3.921 11.578 -5.329 1.00 81.75 82 ALA A C 1
ATOM 641 O O . ALA A 1 82 ? 3.995 11.950 -4.160 1.00 81.75 82 ALA A O 1
ATOM 642 N N . LYS A 1 83 ? 3.526 12.419 -6.296 1.00 85.06 83 LYS A N 1
ATOM 643 C CA . LYS A 1 83 ? 3.159 13.819 -6.022 1.00 85.06 83 LYS A CA 1
ATOM 644 C C . LYS A 1 83 ? 1.904 13.959 -5.164 1.00 85.06 83 LYS A C 1
ATOM 646 O O . LYS A 1 83 ? 1.880 14.860 -4.329 1.00 85.06 83 LYS A O 1
ATOM 651 N N . ARG A 1 84 ? 0.889 13.112 -5.368 1.00 82.69 84 ARG A N 1
ATOM 652 C CA . ARG A 1 84 ? -0.326 13.102 -4.534 1.00 82.69 84 ARG A CA 1
ATOM 653 C C . ARG A 1 84 ? -0.002 12.721 -3.092 1.00 82.69 84 ARG A C 1
ATOM 655 O O . ARG A 1 84 ? -0.458 13.390 -2.177 1.00 82.69 84 ARG A O 1
ATOM 662 N N . LEU A 1 85 ? 0.858 11.724 -2.896 1.00 79.94 85 LEU A N 1
ATOM 663 C CA . LEU A 1 85 ? 1.270 11.278 -1.564 1.00 79.94 85 LEU A CA 1
ATOM 664 C C . LEU A 1 85 ? 2.173 12.288 -0.833 1.00 79.94 85 LEU A C 1
ATOM 666 O O . LEU A 1 85 ? 2.097 12.404 0.387 1.00 79.94 85 LEU A O 1
ATOM 670 N N . CYS A 1 86 ? 3.029 13.026 -1.551 1.00 73.94 86 CYS A N 1
ATOM 671 C CA . CYS A 1 86 ? 3.918 14.032 -0.952 1.00 73.94 86 CYS A CA 1
ATOM 672 C C . CYS A 1 86 ? 3.255 15.400 -0.702 1.00 73.94 86 CYS A C 1
ATOM 674 O O . CYS A 1 86 ? 3.819 16.198 0.044 1.00 73.94 86 CYS A O 1
ATOM 676 N N . ASN A 1 87 ? 2.093 15.676 -1.306 1.00 71.25 87 ASN A N 1
ATOM 677 C CA . ASN A 1 87 ? 1.255 16.852 -1.036 1.00 71.25 87 ASN A CA 1
ATOM 678 C C . ASN A 1 87 ? -0.190 16.403 -0.725 1.00 71.25 87 ASN A C 1
ATOM 680 O O . ASN A 1 87 ? -1.065 16.599 -1.574 1.00 71.25 87 ASN A O 1
ATOM 684 N N . PRO A 1 88 ? -0.414 15.759 0.435 1.00 57.28 88 PRO A N 1
ATOM 685 C CA . PRO A 1 88 ? -1.722 15.238 0.828 1.00 57.28 88 PRO A CA 1
ATOM 686 C C . PRO A 1 88 ? -2.748 16.337 1.138 1.00 57.28 88 PRO A C 1
ATOM 688 O O . PRO A 1 88 ? -2.344 17.436 1.589 1.00 57.28 88 PRO A O 1
#

Radius of gyration: 21.55 Å; chains: 1; bounding box: 57×27×62 Å

Sequence (88 aa):
SDNGEWYVPGIVKDEAPCWLCETSKPFDQLLVDANGENICKNCHSIYREIEDLALLAADALKAFNNGFIPEKEDLNEILCIAKRLCNP

pLDDT: mean 81.76, std 15.13, range [41.5, 96.44]